Protein AF-A0A4D4LAD1-F1 (afdb_monomer)

Secondary structure (DSSP, 8-state):
--HHHHHHHHHHHHHHHHHHHHHHHHHHHS--PPEEETTEEE-PPPPPPTT--GGGS-HHHHHHHHHHHHTTS-B-HHHHHHHTT--TTSHHHHHHHHHHHHHHHHTTSEEE-TTS-EEE--

Foldseek 3Di:
DDPVVVVVVVVVVVVVVVVVVVVVVVVVVPDDDQDDDPNDRDLDAAQDDPPDDLVSGDPVLSLLLVLQAVVVDWAALLSSCVVVVFPSVDPVSSVVSLVSQVSCCVSQQWPQDPVRTIHGDD

Radius of gyration: 20.01 Å; Cα contacts (8 Å, |Δi|>4): 106; chains: 1; bounding box: 38×40×55 Å

pLDDT: mean 81.17, std 17.23, range [40.56, 97.31]

Mean predicted aligned error: 13.14 Å

Organism: Streptomyces violaceusniger (NCBI:txid68280)

Nearest PDB structures (foldseek):
  6i6m-assembly1_A  TM=8.104E-01  e=4.503E-01  Papaver somniferum
  6i6k-assembly1_A  TM=7.641E-01  e=3.958E-01  Papaver somniferum
  6i6n-assembly1_A  TM=7.500E-01  e=6.217E-01  Papaver somniferum
  5v8f-assembly1_4  TM=6.883E-01  e=2.924E+00  Saccharomyces cerevisiae S288C
  6d57-assembly1_A  TM=6.598E-01  e=3.327E+00  Campylobacter jejuni

Solvent-accessible surface area (backbone atoms only — not comparable to full-atom values): 7194 Å² total; per-residue (Å²): 134,62,70,68,58,53,52,52,54,53,52,52,48,53,55,48,54,53,50,52,49,50,54,48,49,57,53,64,68,51,67,83,72,67,43,68,60,95,86,40,74,44,74,75,76,64,68,58,53,94,91,58,63,65,84,76,38,60,70,75,54,34,54,55,48,50,51,39,52,72,60,77,46,75,40,43,64,61,59,51,29,51,77,70,70,41,60,62,87,43,61,82,66,42,51,61,52,47,52,52,55,49,52,34,30,78,25,52,51,30,42,74,47,97,85,67,22,33,29,62,59,127

Sequence (122 aa):
MDPELLKRITARRAELDEREELLANERASAAPAPGQVGGRAVMLIPHRTPDMEETLLPPDYQRTLATVRQAAGPVMARQVGDALGIDVSVRSKLEPLRGKLVRLVDRGWLRKLPDVRFTTRL

Structure (mmCIF, N/CA/C/O backbone):
data_AF-A0A4D4LAD1-F1
#
_entry.id   AF-A0A4D4LAD1-F1
#
loop_
_atom_site.group_PDB
_atom_site.id
_atom_site.t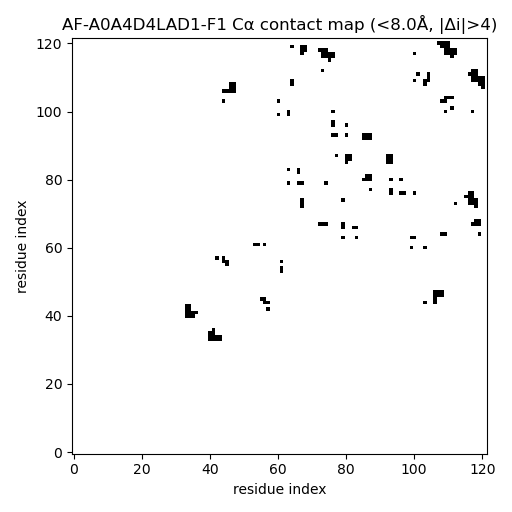ype_symbol
_atom_site.label_atom_id
_atom_site.label_alt_id
_atom_site.label_comp_id
_atom_site.label_asym_id
_atom_site.label_entity_id
_atom_site.label_seq_id
_atom_site.pdbx_PDB_ins_code
_atom_site.Cartn_x
_atom_site.Cartn_y
_atom_site.Cartn_z
_atom_site.occupancy
_atom_site.B_iso_or_equiv
_atom_site.auth_seq_id
_atom_site.auth_comp_id
_atom_site.auth_asym_id
_atom_site.auth_atom_id
_atom_site.pdbx_PDB_model_num
ATOM 1 N N . MET A 1 1 ? 14.680 -20.754 -43.343 1.00 60.44 1 MET A N 1
ATOM 2 C CA . MET A 1 1 ? 15.071 -20.396 -41.964 1.00 60.44 1 MET A CA 1
ATOM 3 C C . MET A 1 1 ? 16.427 -21.024 -41.718 1.00 60.44 1 MET A C 1
ATOM 5 O O . MET A 1 1 ? 16.509 -22.246 -41.724 1.00 60.44 1 MET A O 1
ATOM 9 N N . ASP A 1 2 ? 17.479 -20.217 -41.611 1.00 84.50 2 ASP A N 1
ATOM 10 C CA . ASP A 1 2 ? 18.854 -20.713 -41.517 1.00 84.50 2 ASP A CA 1
ATOM 11 C C . ASP A 1 2 ? 19.131 -21.358 -40.148 1.00 84.50 2 ASP A C 1
ATOM 13 O O . ASP A 1 2 ? 18.934 -20.710 -39.114 1.00 84.50 2 ASP A O 1
ATOM 17 N N . PRO A 1 3 ? 19.610 -22.616 -40.098 1.00 79.62 3 PRO A N 1
ATOM 18 C CA . PRO A 1 3 ? 19.845 -23.327 -38.838 1.00 79.62 3 PRO A CA 1
ATOM 19 C C . PRO A 1 3 ? 20.929 -22.661 -37.978 1.00 79.62 3 PRO A C 1
ATOM 21 O O . PRO A 1 3 ? 20.896 -22.744 -36.751 1.00 79.62 3 PRO A O 1
ATOM 24 N N . GLU A 1 4 ? 21.856 -21.938 -38.606 1.00 84.88 4 GLU A N 1
ATOM 25 C CA . GLU A 1 4 ? 22.920 -21.203 -37.920 1.00 84.88 4 GLU A CA 1
ATOM 26 C C . GLU A 1 4 ? 22.407 -19.932 -37.221 1.00 84.88 4 GLU A C 1
ATOM 28 O O . GLU A 1 4 ? 22.888 -19.553 -36.150 1.00 84.88 4 GLU A O 1
ATOM 33 N N . LEU A 1 5 ? 21.361 -19.306 -37.772 1.00 80.94 5 LEU A N 1
ATOM 34 C CA . LEU A 1 5 ? 20.687 -18.171 -37.143 1.00 80.94 5 LEU A CA 1
ATOM 35 C C . LEU A 1 5 ? 19.941 -18.612 -35.874 1.00 80.94 5 LEU A C 1
ATOM 37 O O . LEU A 1 5 ? 19.984 -17.914 -34.861 1.00 80.94 5 LEU A O 1
ATOM 41 N N . LEU A 1 6 ? 19.324 -19.798 -35.894 1.00 78.19 6 LEU A N 1
ATOM 42 C CA . LEU A 1 6 ? 18.624 -20.352 -34.732 1.00 78.19 6 LEU A CA 1
ATOM 43 C C . LEU A 1 6 ? 19.587 -20.688 -33.582 1.00 78.19 6 LEU A C 1
ATOM 45 O O . LEU A 1 6 ? 19.288 -20.396 -32.420 1.00 78.19 6 LEU A O 1
ATOM 49 N N . LYS A 1 7 ? 20.772 -21.228 -33.897 1.00 80.31 7 LYS A N 1
ATOM 50 C CA . LYS A 1 7 ? 21.831 -21.478 -32.905 1.00 80.31 7 LYS A CA 1
ATOM 51 C C . LYS A 1 7 ? 22.315 -20.187 -32.250 1.00 80.31 7 LYS A C 1
ATOM 53 O O . LYS A 1 7 ? 22.400 -20.124 -31.027 1.00 80.31 7 LYS A O 1
ATOM 58 N N . ARG A 1 8 ? 22.551 -19.134 -33.042 1.00 79.06 8 ARG A N 1
ATOM 59 C CA . ARG A 1 8 ? 22.985 -17.821 -32.530 1.00 79.06 8 ARG A CA 1
ATOM 60 C C . ARG A 1 8 ? 21.929 -17.154 -31.648 1.00 79.06 8 ARG A C 1
ATOM 62 O O . ARG A 1 8 ? 22.285 -16.588 -30.620 1.00 79.06 8 ARG A O 1
ATOM 69 N N . ILE A 1 9 ? 20.646 -17.250 -32.003 1.00 83.69 9 ILE A N 1
ATOM 70 C CA . ILE A 1 9 ? 19.544 -16.709 -31.185 1.00 83.69 9 ILE A CA 1
ATOM 71 C C . ILE A 1 9 ? 19.430 -17.458 -29.853 1.00 83.69 9 ILE A C 1
ATOM 73 O O . ILE A 1 9 ? 19.256 -16.832 -28.810 1.00 83.69 9 ILE A O 1
ATOM 77 N N . THR A 1 10 ? 19.556 -18.785 -29.880 1.00 83.12 10 THR A N 1
ATOM 78 C CA . THR A 1 10 ? 19.457 -19.619 -28.672 1.00 83.12 10 THR A CA 1
ATOM 79 C C . THR A 1 10 ? 20.643 -19.384 -27.737 1.00 83.12 10 THR A C 1
ATOM 81 O O . THR A 1 10 ? 20.442 -19.165 -26.547 1.00 83.12 10 THR A O 1
ATOM 84 N N . ALA A 1 11 ? 21.865 -19.323 -28.278 1.00 84.50 11 ALA A N 1
ATOM 85 C CA . ALA A 1 11 ? 23.067 -19.019 -27.502 1.00 84.50 11 ALA A CA 1
ATOM 86 C C . ALA A 1 11 ? 23.001 -17.624 -26.858 1.00 84.50 11 ALA A C 1
ATOM 88 O O . ALA A 1 11 ? 23.356 -17.457 -25.696 1.00 84.50 11 ALA A O 1
ATOM 89 N N . ARG A 1 12 ? 22.482 -16.627 -27.588 1.00 80.50 12 ARG A N 1
ATOM 90 C CA . ARG A 1 12 ? 22.338 -15.262 -27.068 1.00 80.50 12 ARG A CA 1
ATOM 91 C C . ARG A 1 12 ? 21.298 -15.154 -25.952 1.00 80.50 12 ARG A C 1
ATOM 93 O O . ARG A 1 12 ? 21.455 -14.305 -25.085 1.00 80.50 12 ARG A O 1
ATOM 100 N N . ARG A 1 13 ? 20.246 -15.982 -25.977 1.00 77.19 13 ARG A N 1
ATOM 101 C CA . ARG A 1 13 ? 19.253 -16.055 -24.892 1.00 77.19 13 ARG A CA 1
ATOM 102 C C . ARG A 1 13 ? 19.850 -16.655 -23.624 1.00 77.19 13 ARG A C 1
ATOM 104 O O . ARG A 1 13 ? 19.717 -16.033 -22.585 1.00 77.19 13 ARG A O 1
ATOM 111 N N . ALA A 1 14 ? 20.591 -17.757 -23.738 1.00 78.88 14 ALA A N 1
ATOM 112 C CA . ALA A 1 14 ? 21.276 -18.357 -22.591 1.00 78.88 14 ALA A CA 1
ATOM 113 C C . ALA A 1 14 ? 22.281 -17.385 -21.939 1.00 78.88 14 ALA A C 1
ATOM 115 O O . ALA A 1 14 ? 22.307 -17.251 -20.723 1.00 78.88 14 ALA A O 1
ATOM 116 N N . GLU A 1 15 ? 23.042 -16.631 -22.743 1.00 81.69 15 GLU A N 1
ATOM 117 C CA . GLU A 1 15 ? 23.967 -15.606 -22.227 1.00 81.69 15 GLU A CA 1
ATOM 118 C C . GLU A 1 15 ? 23.230 -14.449 -21.522 1.00 81.69 15 GLU A C 1
ATOM 120 O O . GLU A 1 15 ? 23.750 -13.858 -20.574 1.00 81.69 15 GLU A O 1
ATOM 125 N N . LEU A 1 16 ? 22.026 -14.090 -21.987 1.00 69.12 16 LEU A N 1
ATOM 126 C CA . LEU A 1 16 ? 21.196 -13.094 -21.308 1.00 69.12 16 LEU A CA 1
ATOM 127 C C . LEU A 1 16 ? 20.658 -13.632 -19.981 1.00 69.12 16 LEU A C 1
ATOM 129 O O . LEU A 1 16 ? 20.751 -12.914 -18.991 1.00 69.12 16 LEU A O 1
ATOM 133 N N . ASP A 1 17 ? 20.165 -14.870 -19.960 1.00 64.06 17 ASP A N 1
ATOM 134 C CA . ASP A 1 17 ? 19.633 -15.512 -18.754 1.00 64.06 17 ASP A CA 1
ATOM 135 C C . ASP A 1 17 ? 20.723 -15.616 -17.668 1.00 64.06 17 ASP A C 1
ATOM 137 O O . ASP A 1 17 ? 20.502 -15.218 -16.525 1.00 64.06 17 ASP A O 1
ATOM 141 N N . GLU A 1 18 ? 21.948 -16.015 -18.034 1.00 72.00 18 GLU A N 1
ATOM 142 C CA . GLU A 1 18 ? 23.096 -16.061 -17.114 1.00 72.00 18 GLU A CA 1
ATOM 143 C C . GLU A 1 18 ? 23.486 -14.669 -16.587 1.00 72.00 18 GLU A C 1
ATOM 145 O O . GLU A 1 18 ? 23.808 -14.501 -15.410 1.00 72.00 18 GLU A O 1
ATOM 150 N N . ARG A 1 19 ? 23.446 -13.630 -17.433 1.00 62.03 19 ARG A N 1
ATOM 151 C CA . ARG A 1 19 ? 23.728 -12.251 -16.994 1.00 62.03 19 ARG A CA 1
ATOM 152 C C . ARG A 1 19 ? 22.622 -11.690 -16.111 1.00 62.03 19 ARG A C 1
ATOM 154 O O . ARG A 1 19 ? 22.927 -10.927 -15.195 1.00 62.03 19 ARG A O 1
ATOM 161 N N . GLU A 1 20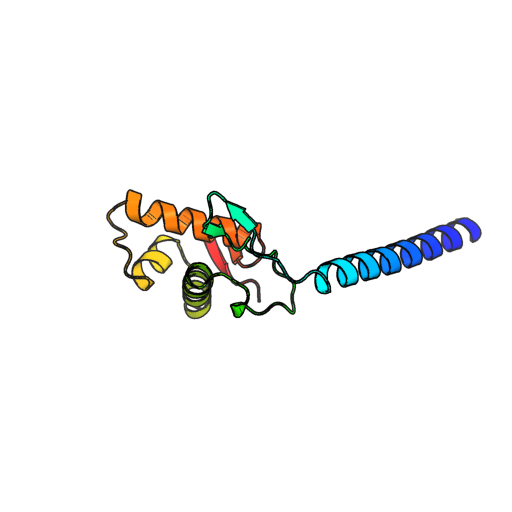 ? 21.366 -12.032 -16.370 1.00 57.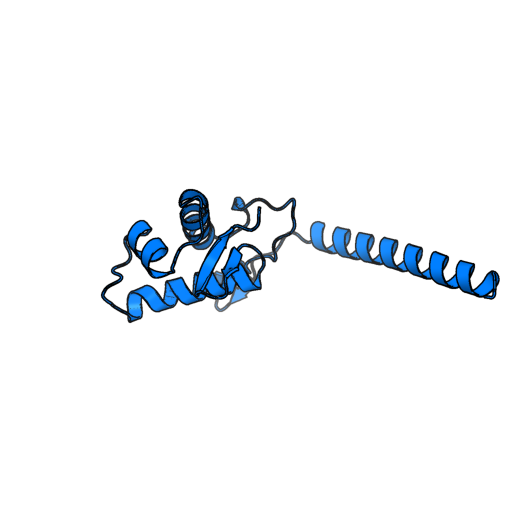22 20 GLU A N 1
ATOM 162 C CA . GLU A 1 20 ? 20.241 -11.663 -15.512 1.00 57.22 20 GLU A CA 1
ATOM 163 C C . GLU A 1 20 ? 20.347 -12.338 -14.144 1.00 57.22 20 GLU A C 1
ATOM 165 O O . GLU A 1 20 ? 20.131 -11.674 -13.129 1.00 57.22 20 GLU A O 1
ATOM 170 N N . GLU A 1 21 ? 20.777 -13.599 -14.099 1.00 56.81 21 GLU A N 1
ATOM 171 C CA . GLU A 1 21 ? 21.015 -14.334 -12.858 1.00 56.81 21 GLU A CA 1
ATOM 172 C C . GLU A 1 21 ? 22.211 -13.772 -12.074 1.00 56.81 21 GLU A C 1
ATOM 174 O O . GLU A 1 21 ? 22.113 -13.557 -10.866 1.00 56.81 21 GLU A O 1
ATOM 179 N N . LEU A 1 22 ? 23.305 -13.407 -12.753 1.00 61.31 22 LEU A N 1
ATOM 180 C CA . LEU A 1 22 ? 24.442 -12.722 -12.129 1.00 61.31 22 LEU A CA 1
ATOM 181 C C . LEU A 1 22 ? 24.048 -11.349 -11.567 1.00 61.31 22 LEU A C 1
ATOM 183 O O . LEU A 1 22 ? 24.413 -11.023 -10.438 1.00 61.31 22 LEU A O 1
ATOM 187 N N . LEU A 1 23 ? 23.254 -10.569 -12.308 1.00 61.34 23 LEU A N 1
ATOM 188 C CA . LEU A 1 23 ? 22.729 -9.283 -11.842 1.00 61.34 23 LEU A CA 1
ATOM 189 C C . LEU A 1 23 ? 21.734 -9.449 -10.685 1.00 61.34 23 LEU A C 1
ATOM 191 O O . LEU A 1 23 ? 21.689 -8.603 -9.789 1.00 61.34 23 LEU A O 1
ATOM 195 N N . ALA A 1 24 ? 20.932 -10.514 -10.687 1.00 55.78 24 ALA A N 1
ATOM 196 C CA . ALA A 1 24 ? 20.033 -10.848 -9.589 1.00 55.78 24 ALA A CA 1
ATOM 197 C C . ALA A 1 24 ? 20.819 -11.263 -8.337 1.00 55.78 24 ALA A C 1
ATOM 199 O O . ALA A 1 24 ? 20.511 -10.784 -7.248 1.00 55.78 24 ALA A O 1
ATOM 200 N N . ASN A 1 25 ? 21.877 -12.060 -8.493 1.00 50.97 25 ASN A N 1
ATOM 201 C CA . 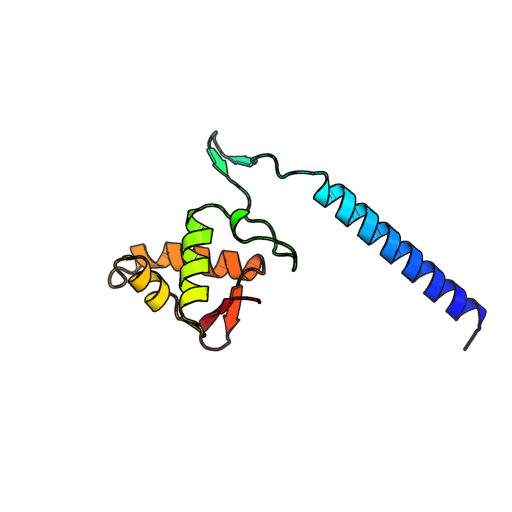ASN A 1 25 ? 22.757 -12.490 -7.410 1.00 50.97 25 ASN A CA 1
ATOM 202 C C . ASN A 1 25 ? 23.586 -11.328 -6.831 1.00 50.97 25 ASN A C 1
ATOM 204 O O . ASN A 1 25 ? 23.713 -11.202 -5.615 1.00 50.97 25 ASN A O 1
ATOM 208 N N . GLU A 1 26 ? 24.090 -10.422 -7.672 1.00 51.50 26 GLU A N 1
ATOM 209 C CA . GLU A 1 26 ? 24.803 -9.214 -7.233 1.00 51.50 26 GLU A CA 1
ATOM 210 C C . GLU A 1 26 ? 23.870 -8.260 -6.463 1.00 51.50 26 GLU A C 1
ATOM 212 O O . GLU A 1 26 ? 24.246 -7.704 -5.429 1.00 51.50 26 GLU A O 1
ATOM 217 N N . ARG A 1 27 ? 22.605 -8.146 -6.893 1.00 52.34 27 ARG A N 1
ATOM 218 C CA . ARG A 1 27 ? 21.560 -7.381 -6.187 1.00 52.34 27 ARG A CA 1
ATOM 219 C C . ARG A 1 27 ? 21.061 -8.057 -4.911 1.00 52.34 27 ARG A C 1
ATOM 221 O O . ARG A 1 27 ? 20.684 -7.348 -3.985 1.00 52.34 27 ARG A O 1
ATOM 228 N N . ALA A 1 28 ? 21.050 -9.387 -4.858 1.00 50.03 28 ALA A N 1
ATOM 229 C CA . ALA A 1 28 ? 20.692 -10.152 -3.665 1.00 50.03 28 ALA A CA 1
ATOM 230 C C . ALA A 1 28 ? 21.809 -10.118 -2.608 1.00 50.03 28 ALA A C 1
ATOM 232 O O . ALA A 1 28 ? 21.525 -10.065 -1.413 1.00 50.03 28 ALA A O 1
ATOM 233 N N . SER A 1 29 ? 23.073 -10.097 -3.045 1.00 43.62 29 SER A N 1
ATOM 234 C CA . SER A 1 29 ? 24.249 -9.974 -2.175 1.00 43.62 29 SER A CA 1
ATOM 235 C C . SER A 1 29 ? 24.410 -8.554 -1.608 1.00 43.62 29 SER A C 1
ATOM 237 O O . SER A 1 29 ? 24.871 -8.366 -0.481 1.00 43.62 29 SER A O 1
ATOM 239 N N . ALA A 1 30 ? 23.942 -7.537 -2.338 1.00 43.78 30 ALA A N 1
ATOM 240 C CA . ALA A 1 30 ? 23.803 -6.179 -1.826 1.00 43.78 30 ALA A CA 1
ATOM 241 C C . ALA A 1 30 ? 22.577 -6.059 -0.899 1.00 43.78 30 ALA A C 1
ATOM 243 O O . ALA A 1 30 ? 21.521 -5.557 -1.290 1.00 43.78 30 ALA A O 1
ATOM 244 N N . ALA A 1 31 ? 22.715 -6.479 0.361 1.00 47.34 31 ALA A N 1
ATOM 245 C CA . ALA A 1 31 ? 21.762 -6.098 1.403 1.00 47.34 31 ALA A CA 1
ATOM 246 C C . ALA A 1 31 ? 21.570 -4.564 1.378 1.00 47.34 31 ALA A C 1
ATOM 248 O O . ALA A 1 31 ? 22.562 -3.830 1.289 1.00 47.34 31 ALA A O 1
ATOM 249 N N . PRO A 1 32 ? 20.330 -4.039 1.433 1.00 47.25 32 PRO A N 1
ATOM 250 C CA . PRO A 1 32 ? 20.108 -2.609 1.313 1.00 47.25 32 PRO A CA 1
ATOM 251 C C . PRO A 1 32 ? 20.714 -1.903 2.526 1.00 47.25 32 PRO A C 1
ATOM 253 O O . PRO A 1 32 ? 20.179 -1.952 3.633 1.00 47.25 32 PRO A O 1
ATOM 256 N N . ALA A 1 33 ? 21.836 -1.218 2.313 1.00 47.59 33 ALA A N 1
ATOM 257 C CA . ALA A 1 33 ? 22.332 -0.251 3.272 1.00 47.59 33 ALA A CA 1
ATOM 258 C C . ALA A 1 33 ? 21.282 0.869 3.415 1.00 47.59 33 ALA A C 1
ATOM 260 O O . ALA A 1 33 ? 20.715 1.315 2.410 1.00 47.59 33 ALA A O 1
ATOM 261 N N . PRO A 1 34 ? 20.983 1.337 4.638 1.00 47.53 34 PRO A N 1
ATOM 262 C CA . PRO A 1 34 ? 20.049 2.436 4.832 1.00 47.53 34 PRO A CA 1
ATOM 263 C C . PRO A 1 34 ? 20.542 3.677 4.076 1.00 47.53 34 PRO A C 1
ATOM 265 O O . PRO A 1 34 ? 21.605 4.217 4.372 1.00 47.53 34 PRO A O 1
ATOM 268 N N . GLY A 1 35 ? 19.755 4.152 3.110 1.00 54.97 35 GLY A N 1
ATOM 269 C CA . GLY A 1 35 ? 20.002 5.439 2.467 1.00 54.97 35 GLY A CA 1
ATOM 270 C C . GLY A 1 35 ? 19.758 6.565 3.471 1.00 54.97 35 GLY A C 1
ATOM 271 O O . GLY A 1 35 ? 18.682 6.647 4.065 1.00 54.97 35 GLY A O 1
ATOM 272 N N . GLN A 1 36 ? 20.745 7.431 3.695 1.00 40.56 36 GLN A N 1
ATOM 273 C CA . GLN A 1 36 ? 20.579 8.621 4.531 1.00 40.56 36 GLN A CA 1
ATOM 274 C C . GLN A 1 36 ? 20.118 9.807 3.679 1.00 40.56 36 GLN A C 1
ATOM 276 O O . GLN A 1 36 ? 20.779 10.186 2.715 1.00 40.56 36 GLN A O 1
ATOM 281 N N . VAL A 1 37 ? 19.013 10.440 4.076 1.00 46.84 37 VAL A N 1
ATOM 282 C CA . VAL A 1 37 ? 18.650 11.795 3.633 1.00 46.84 37 VAL A CA 1
ATOM 283 C C . VAL A 1 37 ? 18.579 12.654 4.891 1.00 46.84 37 VAL A C 1
ATOM 285 O O . VAL A 1 37 ? 17.742 12.414 5.760 1.00 46.84 37 VAL A O 1
ATOM 288 N N . GLY A 1 38 ? 19.510 13.601 5.040 1.00 48.84 38 GLY A N 1
ATOM 289 C CA . GLY A 1 38 ? 19.571 14.493 6.206 1.00 48.84 38 GLY A CA 1
ATOM 290 C C . GLY A 1 38 ? 19.748 13.775 7.553 1.00 48.84 38 GLY A C 1
ATOM 291 O O . GLY A 1 38 ? 19.108 14.151 8.529 1.00 48.84 38 GLY A O 1
ATOM 292 N N . GLY A 1 39 ? 20.547 12.701 7.609 1.00 45.88 39 GLY A N 1
ATOM 293 C CA . GLY A 1 39 ? 20.818 11.952 8.849 1.00 45.88 39 GLY A CA 1
ATOM 294 C C . GLY A 1 39 ? 19.692 11.019 9.314 1.00 45.88 39 GLY A C 1
ATOM 295 O O . GLY A 1 39 ? 19.837 10.339 10.327 1.00 45.88 39 GLY A O 1
ATOM 296 N N . ARG A 1 40 ? 18.581 10.931 8.571 1.00 43.34 40 ARG A N 1
ATOM 297 C CA . ARG A 1 40 ? 17.486 9.993 8.842 1.00 43.34 40 ARG A CA 1
ATOM 298 C C . ARG A 1 40 ? 17.607 8.796 7.904 1.00 43.34 40 ARG A C 1
ATOM 300 O O . ARG A 1 40 ? 17.670 8.975 6.689 1.00 43.34 40 ARG A O 1
ATOM 307 N N . ALA A 1 41 ? 17.642 7.586 8.464 1.00 40.66 41 ALA A N 1
ATOM 308 C CA . ALA A 1 41 ? 17.591 6.357 7.681 1.00 40.66 41 ALA A CA 1
ATOM 309 C C . ALA A 1 41 ? 16.254 6.307 6.926 1.00 40.66 41 ALA A C 1
ATOM 311 O O . ALA A 1 41 ? 15.191 6.124 7.524 1.00 40.66 41 ALA A O 1
ATOM 312 N N . VAL A 1 42 ? 16.300 6.518 5.614 1.00 54.12 42 VAL A N 1
ATOM 313 C CA . VAL A 1 42 ? 15.171 6.291 4.721 1.00 54.12 42 VAL A CA 1
ATOM 314 C C . VAL A 1 42 ? 15.394 4.908 4.129 1.00 54.12 42 VAL A C 1
ATOM 316 O O . VAL A 1 42 ? 16.188 4.734 3.208 1.00 54.12 42 VAL A O 1
ATOM 319 N N . MET A 1 43 ? 14.708 3.898 4.665 1.00 58.38 43 MET A N 1
ATOM 320 C CA . MET A 1 43 ? 14.622 2.622 3.959 1.00 58.38 43 MET A CA 1
ATOM 321 C C . MET A 1 43 ? 13.879 2.879 2.647 1.00 58.38 43 MET A C 1
ATOM 323 O O . MET A 1 43 ? 12.692 3.228 2.645 1.00 58.38 43 MET A O 1
ATOM 327 N N . LEU A 1 44 ? 14.594 2.749 1.531 1.00 74.38 44 LEU A N 1
ATOM 328 C CA . LEU A 1 44 ? 13.984 2.689 0.214 1.00 74.38 44 LEU A CA 1
ATOM 329 C C . LEU A 1 44 ? 13.011 1.505 0.225 1.00 74.38 44 LEU A C 1
ATOM 331 O O . LEU A 1 44 ? 13.388 0.407 0.620 1.00 74.38 44 LEU A O 1
ATOM 335 N N . ILE A 1 45 ? 11.763 1.717 -0.186 1.00 82.62 45 ILE A N 1
ATOM 336 C CA . ILE A 1 45 ? 10.819 0.606 -0.329 1.00 82.62 45 ILE A CA 1
ATOM 337 C C . ILE A 1 45 ? 11.318 -0.270 -1.483 1.00 82.62 45 ILE A C 1
ATOM 339 O O . ILE A 1 45 ? 11.378 0.244 -2.607 1.00 82.62 45 ILE A O 1
ATOM 343 N N . PRO A 1 46 ? 11.682 -1.541 -1.238 1.00 85.38 46 PRO A N 1
ATOM 344 C CA . PRO A 1 46 ? 12.162 -2.424 -2.294 1.00 85.38 46 PRO A CA 1
ATOM 345 C C . PRO A 1 46 ? 11.049 -2.702 -3.309 1.00 85.38 46 PRO A C 1
ATOM 347 O O . PRO A 1 46 ? 9.862 -2.603 -2.991 1.00 85.38 46 PRO A O 1
ATOM 350 N N . HIS A 1 47 ? 11.418 -3.040 -4.545 1.00 88.75 47 HIS A N 1
ATOM 351 C CA . HIS A 1 47 ? 10.456 -3.608 -5.491 1.00 88.75 47 HIS A CA 1
ATOM 352 C C . HIS A 1 47 ? 10.132 -5.048 -5.077 1.00 88.75 47 HIS A C 1
ATOM 354 O O . HIS A 1 47 ? 11.041 -5.786 -4.709 1.00 88.75 47 HIS A O 1
ATOM 360 N N . ARG A 1 48 ? 8.856 -5.444 -5.145 1.00 88.44 48 ARG A N 1
ATOM 361 C CA . ARG A 1 48 ? 8.417 -6.804 -4.813 1.00 88.44 48 ARG A CA 1
ATOM 362 C C . ARG A 1 48 ? 8.961 -7.809 -5.832 1.00 88.44 48 ARG A C 1
ATOM 364 O O . ARG A 1 48 ? 8.673 -7.681 -7.023 1.00 88.44 48 ARG A O 1
ATOM 371 N N . THR A 1 49 ? 9.633 -8.846 -5.341 1.00 84.69 49 THR A N 1
ATOM 372 C CA . THR A 1 49 ? 9.801 -10.133 -6.035 1.00 84.69 49 THR A CA 1
ATOM 373 C C . THR A 1 49 ? 8.855 -11.178 -5.415 1.00 84.69 49 THR A C 1
ATOM 375 O O . THR A 1 49 ? 8.368 -10.953 -4.304 1.00 84.69 49 THR A O 1
ATOM 378 N N . PRO A 1 50 ? 8.518 -12.280 -6.112 1.00 77.75 50 PRO A N 1
ATOM 379 C CA . PRO A 1 50 ? 7.574 -13.283 -5.603 1.00 77.75 50 PRO A CA 1
ATOM 380 C C . PRO A 1 50 ? 7.970 -13.886 -4.249 1.00 77.75 50 PRO A C 1
ATOM 382 O O . PRO A 1 50 ? 7.106 -14.069 -3.400 1.00 77.75 50 PRO A O 1
ATOM 385 N N . ASP A 1 51 ? 9.267 -14.101 -4.026 1.00 80.75 51 ASP A N 1
ATOM 386 C CA . ASP A 1 51 ? 9.820 -14.714 -2.807 1.00 80.75 51 ASP A CA 1
ATOM 387 C C . ASP A 1 51 ? 10.051 -13.707 -1.664 1.00 80.75 51 ASP A C 1
ATOM 389 O O . ASP A 1 51 ? 10.699 -14.014 -0.664 1.00 80.75 51 ASP A O 1
ATOM 393 N N . MET A 1 52 ? 9.584 -12.464 -1.827 1.00 83.75 52 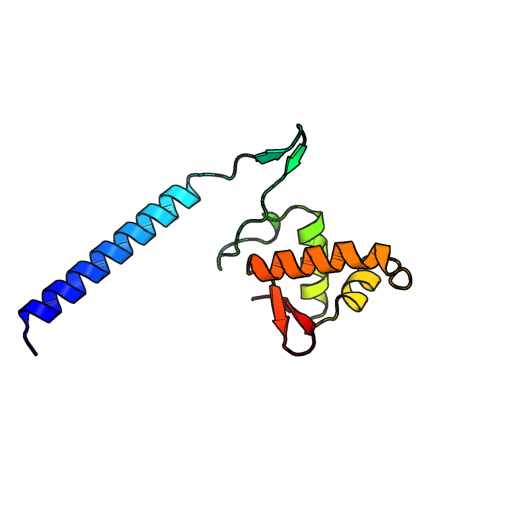MET A N 1
ATOM 394 C CA . MET A 1 52 ? 9.873 -11.379 -0.896 1.00 83.75 52 MET A CA 1
ATOM 395 C C . MET A 1 52 ? 8.812 -11.262 0.198 1.00 83.75 52 MET A C 1
ATOM 397 O O . MET A 1 52 ? 7.636 -11.010 -0.068 1.00 83.75 52 MET A O 1
ATOM 401 N N . GLU A 1 53 ? 9.269 -11.343 1.445 1.00 84.75 53 GLU A N 1
ATOM 402 C CA . GLU A 1 53 ? 8.437 -11.170 2.632 1.00 84.75 53 GLU A CA 1
ATOM 403 C C . GLU A 1 53 ? 8.053 -9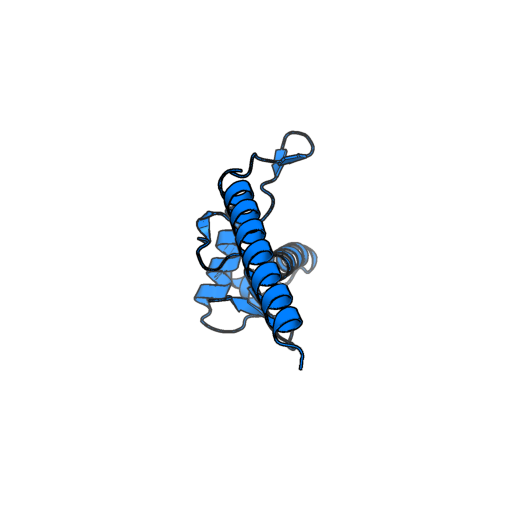.701 2.866 1.00 84.75 53 GLU A C 1
ATOM 405 O O . GLU A 1 53 ? 8.870 -8.782 2.743 1.00 84.75 53 GLU A O 1
ATOM 410 N N . GLU A 1 54 ? 6.809 -9.468 3.295 1.00 85.69 54 GLU A N 1
ATOM 411 C CA . GLU A 1 54 ? 6.298 -8.130 3.636 1.00 85.69 54 GLU A CA 1
ATOM 412 C C . GLU A 1 54 ? 7.111 -7.464 4.760 1.00 85.69 54 GLU A C 1
ATOM 414 O O . GLU A 1 54 ? 7.178 -6.237 4.833 1.00 85.69 54 GLU A O 1
ATOM 419 N N . THR A 1 55 ? 7.767 -8.255 5.617 1.00 85.31 55 THR A N 1
ATOM 420 C CA . THR A 1 55 ? 8.607 -7.799 6.741 1.00 85.31 55 THR A CA 1
ATOM 421 C C . THR A 1 55 ? 9.809 -6.955 6.304 1.00 85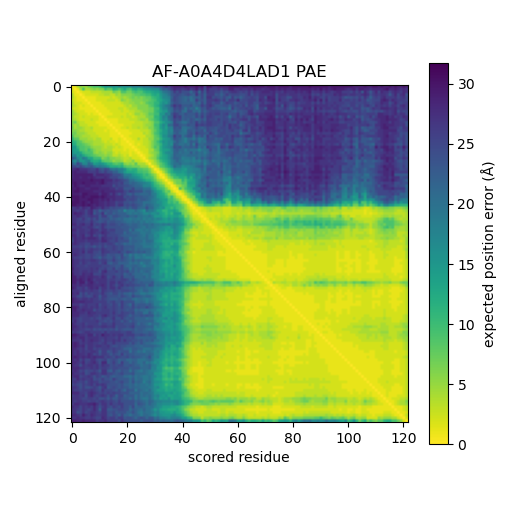.31 55 THR A C 1
ATOM 423 O O . THR A 1 55 ? 10.362 -6.211 7.115 1.00 85.31 55 THR A O 1
ATOM 426 N N . LEU A 1 56 ? 10.172 -7.002 5.019 1.00 85.00 56 LEU A N 1
ATOM 427 C CA . LEU A 1 56 ? 11.221 -6.178 4.415 1.00 85.00 56 LEU A CA 1
ATOM 428 C C . LEU A 1 56 ? 10.763 -4.741 4.115 1.00 85.00 56 LEU A C 1
ATOM 430 O O . LEU A 1 56 ? 11.578 -3.878 3.787 1.00 85.00 56 LEU A O 1
ATOM 434 N N . LEU A 1 57 ? 9.465 -4.450 4.226 1.00 87.12 57 LEU A N 1
ATOM 435 C CA . LEU A 1 57 ? 8.941 -3.090 4.146 1.00 87.12 57 LEU A CA 1
ATOM 436 C C . LEU A 1 57 ? 9.196 -2.327 5.452 1.00 87.12 57 LEU A C 1
ATOM 438 O O . LEU A 1 57 ? 9.212 -2.925 6.522 1.00 87.12 57 LEU A O 1
ATOM 442 N N . PRO A 1 58 ? 9.290 -0.987 5.433 1.00 88.62 58 PRO A N 1
ATOM 443 C CA . PRO A 1 58 ? 9.236 -0.221 6.674 1.00 88.62 58 PRO A CA 1
ATOM 444 C C . PRO A 1 58 ? 7.908 -0.469 7.429 1.00 88.62 58 PRO A C 1
ATOM 446 O O . PRO A 1 58 ? 6.869 -0.610 6.773 1.00 88.62 58 PRO A O 1
ATOM 449 N N . PRO A 1 59 ? 7.877 -0.430 8.778 1.00 88.00 59 PRO A N 1
ATOM 450 C CA . PRO A 1 59 ? 6.712 -0.847 9.579 1.00 88.00 59 PRO A CA 1
ATOM 451 C C . PRO A 1 59 ? 5.383 -0.164 9.220 1.00 88.00 59 PRO A C 1
ATOM 453 O O . PRO A 1 59 ? 4.317 -0.774 9.248 1.00 88.00 59 PRO A O 1
ATOM 456 N N . ASP A 1 60 ? 5.426 1.111 8.832 1.00 89.12 60 ASP A N 1
ATOM 457 C CA . ASP A 1 60 ? 4.240 1.844 8.374 1.00 89.12 60 ASP A CA 1
ATOM 458 C C . ASP A 1 60 ? 3.618 1.266 7.096 1.00 89.12 60 ASP A C 1
ATOM 460 O O . ASP A 1 60 ? 2.395 1.278 6.925 1.00 89.12 60 ASP A O 1
ATOM 464 N N . TYR A 1 61 ? 4.462 0.795 6.180 1.00 92.00 61 TYR A N 1
ATOM 465 C CA . TYR A 1 61 ? 4.031 0.183 4.930 1.00 92.00 61 TYR A CA 1
ATOM 466 C C . TYR A 1 61 ? 3.556 -1.246 5.158 1.00 92.00 61 TYR A C 1
ATOM 468 O O . TYR A 1 61 ? 2.548 -1.618 4.565 1.00 92.00 61 TYR A O 1
ATOM 476 N N . GLN A 1 62 ? 4.194 -1.984 6.077 1.00 93.81 62 GLN A N 1
ATOM 477 C CA . GLN A 1 62 ? 3.713 -3.294 6.529 1.00 93.81 62 GLN A CA 1
ATOM 478 C C . GLN A 1 62 ? 2.279 -3.199 7.055 1.00 93.81 62 GLN A C 1
ATOM 480 O O . GLN A 1 62 ? 1.403 -3.907 6.573 1.00 93.81 62 GLN A O 1
ATOM 485 N N . ARG A 1 63 ? 2.004 -2.262 7.978 1.00 94.38 63 ARG A N 1
ATOM 486 C CA . ARG A 1 63 ? 0.648 -2.047 8.517 1.00 94.38 63 ARG A CA 1
ATOM 487 C C . ARG A 1 63 ? -0.365 -1.738 7.420 1.00 94.38 63 ARG A C 1
ATOM 489 O O . ARG A 1 63 ? -1.431 -2.338 7.380 1.00 94.38 63 ARG A O 1
ATOM 496 N N . THR A 1 64 ? -0.010 -0.832 6.509 1.00 94.62 64 THR A N 1
ATOM 497 C CA . THR A 1 64 ? -0.885 -0.446 5.391 1.00 94.62 64 THR A CA 1
ATOM 498 C C . THR A 1 64 ? -1.194 -1.638 4.481 1.00 94.62 64 THR A C 1
ATOM 500 O O . THR A 1 64 ? -2.344 -1.841 4.097 1.00 94.62 64 THR A O 1
ATOM 503 N N . LEU A 1 65 ? -0.177 -2.432 4.138 1.00 94.19 65 LEU A N 1
ATOM 504 C CA . LEU A 1 65 ? -0.321 -3.601 3.276 1.00 94.19 65 LEU A CA 1
ATOM 505 C C . LEU A 1 65 ? -1.134 -4.700 3.973 1.00 94.19 65 LEU A C 1
ATOM 507 O O . LEU A 1 65 ? -2.081 -5.216 3.379 1.00 94.19 65 LEU A O 1
ATOM 511 N N . ALA A 1 66 ? -0.855 -4.976 5.249 1.00 94.75 66 ALA A N 1
ATOM 512 C CA . ALA A 1 66 ? -1.602 -5.933 6.057 1.00 94.75 66 ALA A CA 1
ATOM 513 C C . ALA A 1 66 ? -3.099 -5.596 6.113 1.00 94.75 66 ALA A C 1
ATOM 515 O O . ALA A 1 66 ? -3.921 -6.490 5.937 1.00 94.75 66 ALA A O 1
ATOM 516 N N . THR A 1 67 ? -3.469 -4.320 6.265 1.00 96.44 67 THR A N 1
ATOM 517 C CA . THR A 1 67 ? -4.875 -3.884 6.212 1.00 96.44 67 THR A CA 1
ATOM 518 C C . THR A 1 67 ? -5.527 -4.194 4.861 1.00 96.44 67 THR A C 1
ATOM 520 O O . THR A 1 67 ? -6.653 -4.684 4.818 1.00 96.44 67 THR A O 1
ATOM 523 N N . VAL A 1 68 ? -4.825 -3.952 3.746 1.00 95.69 68 VAL A N 1
ATOM 524 C CA . VAL A 1 68 ? -5.331 -4.290 2.401 1.00 95.69 68 VAL A CA 1
ATOM 525 C C . VAL A 1 68 ? -5.488 -5.804 2.239 1.00 95.69 68 VAL A C 1
ATOM 527 O O . VAL A 1 68 ? -6.485 -6.258 1.683 1.00 95.69 68 VAL A O 1
ATOM 530 N N . ARG A 1 69 ? -4.537 -6.592 2.754 1.00 93.19 69 ARG A N 1
ATOM 531 C CA . ARG A 1 69 ? -4.579 -8.062 2.729 1.00 93.19 69 ARG A CA 1
ATOM 532 C C . ARG A 1 69 ? -5.751 -8.613 3.542 1.00 93.19 69 ARG A C 1
ATOM 534 O O . ARG A 1 69 ? -6.481 -9.477 3.065 1.00 93.19 69 ARG A O 1
ATOM 541 N N . GLN A 1 70 ? -5.942 -8.097 4.754 1.00 93.75 70 GLN A N 1
ATOM 542 C CA . GLN A 1 70 ? -6.993 -8.523 5.684 1.00 93.75 70 GLN A CA 1
ATOM 543 C C . GLN A 1 70 ? -8.403 -8.258 5.156 1.00 93.75 70 GLN A C 1
ATOM 545 O O . GLN A 1 70 ? -9.329 -8.976 5.517 1.00 93.75 70 GLN A O 1
ATOM 550 N N . ALA A 1 71 ? -8.573 -7.274 4.274 1.00 91.31 71 ALA A N 1
ATOM 551 C CA . ALA A 1 71 ? -9.866 -6.984 3.673 1.00 91.31 71 ALA A CA 1
ATOM 552 C C . ALA A 1 71 ? -10.370 -8.064 2.694 1.00 91.31 71 ALA A C 1
ATOM 554 O O . ALA A 1 71 ? -11.511 -7.971 2.247 1.00 91.31 71 ALA A O 1
ATOM 555 N N . ALA A 1 72 ? -9.541 -9.062 2.347 1.00 80.19 72 ALA A N 1
ATOM 556 C CA . ALA A 1 72 ? -9.899 -10.211 1.505 1.00 80.19 72 ALA A CA 1
ATOM 557 C C . ALA A 1 72 ? -10.563 -9.838 0.157 1.00 80.19 72 ALA A C 1
ATOM 559 O O . ALA A 1 72 ? -11.312 -10.620 -0.427 1.00 80.19 72 ALA A O 1
ATOM 560 N N . GLY A 1 73 ? -10.281 -8.635 -0.355 1.00 89.00 73 GLY A N 1
ATOM 561 C CA . GLY A 1 73 ? -10.867 -8.096 -1.576 1.00 89.00 73 GLY A CA 1
ATOM 562 C C . GLY A 1 73 ? -10.372 -6.680 -1.889 1.00 89.00 73 GLY A C 1
ATOM 563 O O . GLY A 1 73 ? -9.597 -6.105 -1.121 1.00 89.00 73 GLY A O 1
ATOM 564 N N . PRO A 1 74 ? -10.774 -6.097 -3.034 1.00 94.81 74 PRO A N 1
ATOM 565 C CA . PRO A 1 74 ? -10.345 -4.755 -3.405 1.00 94.81 74 PRO A CA 1
ATOM 566 C C . PRO A 1 74 ? -10.913 -3.686 -2.465 1.00 94.81 74 PRO A C 1
ATOM 568 O O . PRO A 1 74 ? -12.129 -3.604 -2.282 1.00 94.81 74 PRO A O 1
ATOM 571 N N . VAL A 1 75 ? -10.048 -2.815 -1.944 1.00 97.31 75 VAL A N 1
ATOM 572 C CA . VAL A 1 75 ? -10.413 -1.757 -0.986 1.00 97.31 75 VAL A CA 1
ATOM 573 C C . VAL A 1 75 ? -10.048 -0.359 -1.456 1.00 97.31 75 VAL A C 1
ATOM 575 O O . VAL A 1 75 ? -9.037 -0.135 -2.116 1.00 97.31 75 VAL A O 1
ATOM 578 N N . MET A 1 76 ? -10.860 0.622 -1.078 1.00 97.25 76 MET A N 1
ATOM 579 C CA . MET A 1 76 ? -10.564 2.036 -1.291 1.00 97.25 76 MET A CA 1
ATOM 580 C C . MET A 1 76 ? -9.593 2.573 -0.238 1.00 97.25 76 MET A C 1
ATOM 582 O O . MET A 1 76 ? -9.613 2.158 0.919 1.00 97.25 76 MET A O 1
ATOM 586 N N . ALA A 1 77 ? -8.834 3.615 -0.594 1.00 96.25 77 ALA A N 1
ATOM 587 C CA . ALA A 1 77 ? -7.951 4.312 0.348 1.00 96.25 77 ALA A CA 1
ATOM 588 C C . ALA A 1 77 ? -8.678 4.805 1.613 1.00 96.25 77 ALA A C 1
ATOM 590 O O . ALA A 1 77 ? -8.094 4.817 2.689 1.00 96.25 77 ALA A O 1
ATOM 591 N N . ARG A 1 78 ? -9.959 5.184 1.496 1.00 96.19 78 ARG A N 1
ATOM 592 C CA . ARG A 1 78 ? -10.787 5.572 2.646 1.00 96.19 78 ARG A CA 1
ATOM 593 C C . ARG A 1 78 ? -10.996 4.406 3.618 1.00 96.19 78 ARG A C 1
ATOM 595 O O . ARG A 1 78 ? -10.861 4.615 4.809 1.00 96.19 78 ARG A O 1
ATOM 602 N N . GLN A 1 79 ? -11.277 3.202 3.121 1.00 97.12 79 GLN A N 1
ATOM 603 C CA . GLN A 1 79 ? -11.492 2.016 3.964 1.00 97.12 79 GLN A CA 1
ATOM 604 C C . GLN A 1 79 ? -10.199 1.598 4.673 1.00 97.12 79 GLN A C 1
ATOM 606 O O . GLN A 1 79 ? -10.219 1.271 5.853 1.00 97.12 79 GLN A O 1
ATOM 611 N N . VAL A 1 80 ? -9.062 1.686 3.975 1.00 96.75 80 VAL A N 1
ATOM 612 C CA . VAL A 1 80 ? -7.742 1.475 4.588 1.00 96.75 80 VAL A CA 1
ATOM 613 C C . VAL A 1 80 ? -7.470 2.530 5.664 1.00 96.75 80 VAL A C 1
ATOM 615 O O . VAL A 1 80 ? -6.972 2.200 6.732 1.00 96.75 80 VAL A O 1
ATOM 618 N N . GLY A 1 81 ? -7.811 3.796 5.404 1.00 95.88 81 GLY A N 1
ATOM 619 C CA . GLY A 1 81 ? -7.640 4.877 6.375 1.00 95.88 81 GLY A CA 1
ATOM 620 C C . GLY A 1 81 ? -8.475 4.677 7.633 1.00 95.88 81 GLY A C 1
ATOM 621 O O . GLY A 1 81 ? -7.943 4.810 8.728 1.00 95.88 81 GLY A O 1
ATOM 622 N N . ASP A 1 82 ? -9.735 4.289 7.466 1.00 97.00 82 ASP A N 1
ATOM 623 C CA . ASP A 1 82 ? -10.659 4.004 8.563 1.00 97.00 82 ASP A CA 1
ATOM 624 C C . ASP A 1 82 ? -10.138 2.866 9.459 1.00 97.00 82 ASP A C 1
ATOM 626 O O . ASP A 1 82 ? -9.991 3.035 10.667 1.00 97.00 82 ASP A O 1
ATOM 630 N N . ALA A 1 83 ? -9.709 1.753 8.854 1.00 96.31 83 ALA A N 1
ATOM 631 C CA . ALA A 1 83 ? -9.118 0.623 9.573 1.00 96.31 83 ALA A CA 1
ATOM 632 C C . ALA A 1 83 ? -7.788 0.961 10.279 1.00 96.31 83 ALA A C 1
ATOM 634 O O . ALA A 1 83 ? -7.436 0.331 11.274 1.00 96.31 83 ALA A O 1
ATOM 635 N N . LEU A 1 84 ? -7.050 1.959 9.786 1.00 94.19 84 LEU A N 1
ATOM 636 C CA . LEU A 1 84 ? -5.829 2.472 10.417 1.00 94.19 84 LEU A CA 1
ATOM 637 C C . LEU A 1 84 ? -6.104 3.571 11.462 1.00 94.19 84 LEU A C 1
ATOM 639 O O . LEU A 1 84 ? -5.152 4.147 11.991 1.00 94.19 84 LEU A O 1
ATOM 643 N N . GLY A 1 85 ? -7.372 3.898 11.744 1.00 94.69 85 GLY A N 1
ATOM 644 C CA . GLY A 1 85 ? -7.750 4.968 12.672 1.00 94.69 85 GLY A CA 1
ATOM 645 C C . GLY A 1 85 ? -7.395 6.373 12.172 1.00 94.69 85 GLY A C 1
ATOM 646 O O . GLY A 1 85 ? -7.295 7.315 12.959 1.00 94.69 85 GLY A O 1
ATOM 647 N N . ILE A 1 86 ? -7.168 6.533 10.866 1.00 95.00 86 ILE A N 1
ATOM 648 C CA . ILE A 1 86 ? -6.950 7.836 10.246 1.00 95.00 86 ILE A CA 1
ATOM 649 C C . ILE A 1 86 ? -8.308 8.508 10.116 1.00 95.00 86 ILE A C 1
ATOM 651 O O . ILE A 1 86 ? -9.235 7.958 9.533 1.00 95.00 86 ILE A O 1
ATOM 655 N N . ASP A 1 87 ? -8.411 9.738 10.604 1.00 94.94 87 ASP A N 1
ATOM 656 C CA . ASP A 1 87 ? -9.604 10.554 10.422 1.00 94.94 87 ASP A CA 1
ATOM 657 C C . ASP A 1 87 ? -9.798 10.889 8.931 1.00 94.94 87 ASP A C 1
ATOM 659 O O . ASP A 1 87 ? -9.214 11.821 8.371 1.00 94.94 87 ASP A O 1
ATOM 663 N N . VAL A 1 88 ? -10.625 10.066 8.286 1.00 94.62 88 VAL A N 1
ATOM 664 C CA . VAL A 1 88 ? -10.919 10.104 6.852 1.00 94.62 88 VAL A CA 1
ATOM 665 C C . VAL A 1 88 ? -11.821 11.267 6.443 1.00 94.62 88 VAL A C 1
ATOM 667 O O . VAL A 1 88 ? -12.048 11.463 5.244 1.00 94.62 88 VAL A O 1
ATOM 670 N N . SER A 1 89 ? -12.376 12.014 7.402 1.00 94.94 89 SER A N 1
ATOM 671 C CA . SER A 1 89 ? -13.137 13.234 7.115 1.00 94.94 89 SER A CA 1
ATOM 672 C C . SER A 1 89 ? -12.207 14.394 6.742 1.00 94.94 89 SER A C 1
ATOM 674 O O . SER A 1 89 ? -12.555 15.226 5.904 1.00 94.94 89 SER A O 1
ATOM 676 N N . VAL A 1 90 ? -10.977 14.394 7.267 1.00 95.75 90 VAL A N 1
ATOM 677 C CA . VAL A 1 90 ? -9.965 15.412 6.983 1.00 95.75 90 VAL A CA 1
ATOM 678 C C . VAL A 1 90 ? -9.096 14.971 5.810 1.00 95.75 90 VAL A C 1
ATOM 680 O O . VAL A 1 90 ? -8.216 14.116 5.931 1.00 95.75 90 VAL A O 1
ATOM 683 N N . ARG A 1 91 ? -9.299 15.607 4.651 1.00 91.69 91 ARG A N 1
ATOM 684 C CA . ARG A 1 91 ? -8.57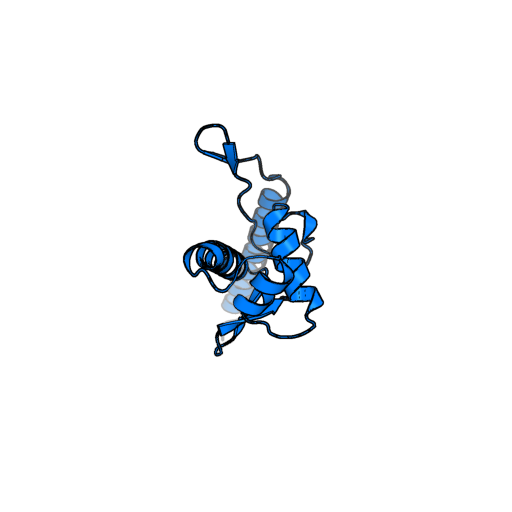0 15.295 3.410 1.00 91.69 91 ARG A CA 1
ATOM 685 C C . ARG A 1 91 ? -7.049 15.266 3.604 1.00 91.69 91 ARG A C 1
ATOM 687 O O . ARG A 1 91 ? -6.416 14.296 3.191 1.00 91.69 91 ARG A O 1
ATOM 694 N N . SER A 1 92 ? -6.494 16.258 4.298 1.00 93.62 92 SER A N 1
ATOM 695 C CA . SER A 1 92 ? -5.051 16.384 4.543 1.00 93.62 92 SER A CA 1
ATOM 696 C C . SER A 1 92 ? -4.464 15.246 5.387 1.00 93.62 92 SER A C 1
ATOM 698 O O . SER A 1 92 ? -3.277 14.959 5.273 1.00 93.62 92 SER A O 1
ATOM 700 N N . LYS A 1 93 ? -5.276 14.556 6.204 1.00 90.06 93 LYS A N 1
ATOM 701 C CA . LYS A 1 93 ? -4.840 13.360 6.948 1.00 90.06 93 LYS A CA 1
ATOM 702 C C . LYS A 1 93 ? -4.848 12.104 6.073 1.00 90.06 93 LYS A C 1
ATOM 704 O O . LYS A 1 93 ? -4.025 11.212 6.264 1.00 90.06 93 LYS A O 1
ATOM 709 N N . LEU A 1 94 ? -5.747 12.042 5.088 1.00 93.69 94 LEU A N 1
ATOM 710 C CA . LEU A 1 94 ? -5.893 10.897 4.184 1.00 93.69 94 LEU A CA 1
ATOM 711 C C . LEU A 1 94 ? -4.938 10.947 2.975 1.00 93.69 94 LEU A C 1
ATOM 713 O O . LEU A 1 94 ? -4.580 9.907 2.421 1.00 93.69 94 LEU A O 1
ATOM 717 N N . GLU A 1 95 ? -4.514 12.134 2.542 1.00 94.56 95 GLU A N 1
ATOM 718 C CA . GLU A 1 95 ? -3.592 12.318 1.409 1.00 94.56 95 GLU A CA 1
ATOM 719 C C . GLU A 1 95 ? -2.240 11.592 1.573 1.00 94.56 95 GLU A C 1
ATOM 721 O O . GLU A 1 95 ? -1.847 10.880 0.642 1.00 94.56 95 GLU A O 1
ATOM 726 N N . PRO A 1 96 ? -1.566 11.638 2.739 1.00 91.81 96 PRO A N 1
ATOM 727 C CA . PRO A 1 96 ? -0.350 10.860 2.971 1.00 91.81 96 PRO A CA 1
ATOM 728 C C . PRO A 1 96 ? -0.549 9.348 2.803 1.00 91.81 96 PRO A C 1
ATOM 730 O O . PRO A 1 96 ? 0.309 8.673 2.231 1.00 91.81 96 PRO A O 1
ATOM 733 N N . LEU A 1 97 ? -1.691 8.802 3.243 1.00 95.25 97 LEU A N 1
ATOM 734 C CA . LEU A 1 97 ? -2.013 7.383 3.057 1.00 95.25 97 LEU A CA 1
ATOM 735 C C . LEU A 1 97 ? -2.200 7.036 1.577 1.00 95.25 97 LEU A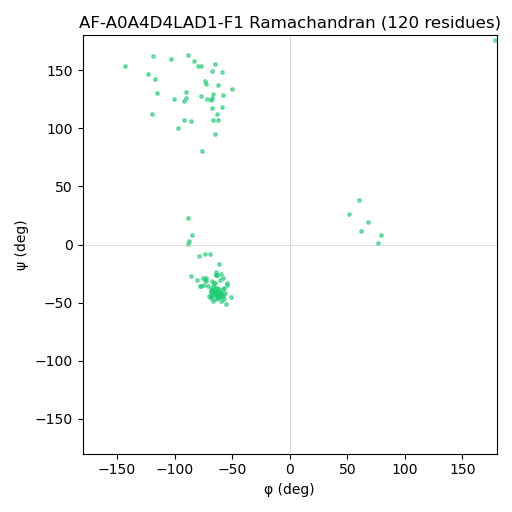 C 1
ATOM 737 O O . LEU A 1 97 ? -1.705 6.006 1.122 1.00 95.25 97 LEU A O 1
ATOM 741 N N . ARG A 1 98 ? -2.869 7.903 0.805 1.00 95.00 98 ARG A N 1
ATOM 742 C CA . ARG A 1 98 ? -3.000 7.713 -0.649 1.00 95.00 98 ARG A CA 1
ATOM 743 C C . ARG A 1 98 ? -1.633 7.640 -1.323 1.00 95.00 98 ARG A C 1
ATOM 745 O O . ARG A 1 98 ? -1.416 6.746 -2.136 1.00 95.00 98 ARG A O 1
ATOM 752 N N . GLY A 1 99 ? -0.705 8.516 -0.936 1.00 94.12 99 GLY A N 1
ATOM 753 C CA . GLY A 1 99 ? 0.681 8.464 -1.405 1.00 94.12 99 GLY A CA 1
ATOM 754 C C . GLY A 1 99 ? 1.381 7.146 -1.052 1.00 94.12 99 GLY A C 1
ATOM 755 O O . GLY A 1 99 ? 2.060 6.571 -1.901 1.00 94.12 99 GLY A O 1
ATOM 756 N N . LYS A 1 100 ? 1.173 6.619 0.166 1.00 93.94 100 LYS A N 1
ATOM 757 C CA . LYS A 1 100 ? 1.720 5.312 0.579 1.00 93.94 100 LYS A CA 1
ATOM 758 C C . LYS A 1 100 ? 1.172 4.159 -0.270 1.00 93.94 100 LYS A C 1
ATOM 760 O O . LYS A 1 100 ? 1.951 3.324 -0.720 1.00 93.94 100 LYS A O 1
ATOM 765 N N . LEU A 1 101 ? -0.138 4.135 -0.523 1.00 95.56 101 LEU A N 1
ATOM 766 C CA . LEU A 1 101 ? -0.783 3.109 -1.350 1.00 95.56 101 LEU A CA 1
ATOM 767 C C . LEU A 1 101 ? -0.279 3.143 -2.797 1.00 95.56 101 LEU A C 1
ATOM 769 O O . LEU A 1 101 ? 0.058 2.097 -3.341 1.00 95.56 101 LEU A O 1
ATOM 773 N N . VAL A 1 102 ? -0.168 4.333 -3.398 1.00 95.00 102 VAL A N 1
ATOM 774 C CA . VAL A 1 102 ? 0.402 4.495 -4.748 1.00 95.00 102 VAL A CA 1
ATOM 775 C C . VAL A 1 102 ? 1.848 4.013 -4.782 1.00 95.00 102 VAL A C 1
ATOM 777 O O . VAL A 1 102 ? 2.198 3.209 -5.636 1.00 95.00 102 VAL A O 1
ATOM 780 N N . ARG A 1 103 ? 2.663 4.383 -3.790 1.00 93.81 103 ARG A N 1
ATOM 781 C CA . ARG A 1 103 ? 4.053 3.925 -3.722 1.00 93.81 103 ARG A CA 1
ATOM 782 C C . ARG A 1 103 ? 4.169 2.401 -3.612 1.00 93.81 103 ARG A C 1
ATOM 784 O O . ARG A 1 103 ? 5.064 1.822 -4.216 1.00 93.81 103 ARG A O 1
ATOM 791 N N . LEU A 1 104 ? 3.280 1.740 -2.869 1.00 94.00 104 LEU A N 1
ATOM 792 C CA . LEU A 1 104 ? 3.232 0.274 -2.823 1.00 94.00 104 LEU A CA 1
ATOM 793 C C . LEU A 1 104 ? 2.822 -0.336 -4.169 1.00 94.00 104 LEU A C 1
ATOM 795 O O . LEU A 1 104 ? 3.322 -1.401 -4.523 1.00 94.00 104 LEU A O 1
ATOM 799 N N . VAL A 1 105 ? 1.957 0.333 -4.936 1.00 95.25 105 VAL A N 1
ATOM 800 C CA . VAL A 1 105 ? 1.607 -0.082 -6.304 1.00 95.25 105 VAL A CA 1
ATOM 801 C C . VAL A 1 105 ? 2.804 0.054 -7.242 1.00 95.25 105 VAL A C 1
ATOM 803 O O . VAL A 1 105 ? 3.154 -0.912 -7.915 1.00 95.25 105 VAL A O 1
ATOM 806 N N . ASP A 1 106 ? 3.484 1.201 -7.230 1.00 93.88 106 ASP A N 1
ATOM 807 C CA . ASP A 1 106 ? 4.654 1.466 -8.081 1.00 93.88 106 ASP A CA 1
ATOM 808 C C . ASP A 1 106 ? 5.800 0.481 -7.806 1.00 93.88 106 ASP A C 1
ATOM 810 O O . ASP A 1 106 ? 6.579 0.121 -8.689 1.00 93.88 106 ASP A O 1
ATOM 814 N N . ARG A 1 107 ? 5.897 0.013 -6.558 1.00 91.50 107 ARG A N 1
ATOM 815 C CA . ARG A 1 107 ? 6.878 -0.983 -6.119 1.00 91.50 107 ARG A CA 1
ATOM 816 C C . ARG A 1 107 ? 6.403 -2.427 -6.297 1.00 91.50 107 ARG A C 1
ATOM 818 O O . ARG A 1 107 ? 7.149 -3.343 -5.979 1.00 91.50 107 ARG A O 1
ATOM 825 N N . GLY A 1 108 ? 5.201 -2.648 -6.825 1.00 92.94 108 GLY A N 1
ATOM 826 C CA . GLY A 1 108 ? 4.683 -3.978 -7.147 1.00 92.94 108 GLY A CA 1
ATOM 827 C C . GLY A 1 108 ? 4.134 -4.773 -5.960 1.00 92.94 108 GLY A C 1
ATOM 828 O O . GLY A 1 108 ? 3.798 -5.940 -6.140 1.00 92.94 108 GLY A O 1
ATOM 829 N N . TRP A 1 109 ? 4.005 -4.160 -4.781 1.00 93.62 109 TRP A N 1
ATOM 830 C CA . TRP A 1 109 ? 3.426 -4.778 -3.582 1.00 93.62 109 TRP A CA 1
ATOM 831 C C . TRP A 1 109 ? 1.899 -4.837 -3.628 1.00 93.62 109 TRP A C 1
ATOM 833 O O . TRP A 1 109 ? 1.284 -5.801 -3.176 1.00 93.62 109 TRP A O 1
ATOM 843 N N . LEU A 1 110 ? 1.280 -3.812 -4.213 1.00 95.12 110 LEU A N 1
ATOM 844 C CA . LEU A 1 110 ? -0.160 -3.746 -4.439 1.00 95.12 110 LEU A CA 1
ATOM 845 C C . LEU A 1 110 ? -0.467 -3.647 -5.935 1.00 95.12 110 LEU A C 1
ATOM 847 O O . LEU A 1 110 ? 0.370 -3.267 -6.752 1.00 95.12 110 LEU A O 1
ATOM 851 N N . ARG A 1 111 ? -1.714 -3.940 -6.291 1.00 95.06 111 ARG A N 1
ATOM 852 C CA . ARG A 1 111 ? -2.303 -3.639 -7.595 1.00 95.06 111 ARG A CA 1
ATOM 853 C C . ARG A 1 111 ? -3.431 -2.631 -7.405 1.00 95.06 111 ARG A C 1
ATOM 855 O O . ARG A 1 111 ? -4.308 -2.840 -6.568 1.00 95.06 111 ARG A O 1
ATOM 862 N N . LYS A 1 112 ? -3.424 -1.562 -8.205 1.00 95.31 112 LYS A N 1
ATOM 863 C CA . LYS A 1 112 ? -4.556 -0.636 -8.329 1.00 95.31 112 LYS A CA 1
ATOM 864 C C . LYS A 1 112 ? -5.486 -1.116 -9.445 1.00 95.31 112 LYS A C 1
ATOM 866 O O . LYS A 1 112 ? -5.019 -1.439 -10.534 1.00 95.31 112 LYS A O 1
ATOM 871 N N . LEU A 1 113 ? -6.780 -1.173 -9.166 1.00 94.62 113 LEU A N 1
ATOM 872 C CA . LEU A 1 113 ? -7.827 -1.515 -10.124 1.00 94.62 113 LEU A CA 1
ATOM 873 C C . LEU A 1 113 ? -8.340 -0.261 -10.865 1.00 94.62 113 LEU A C 1
ATOM 875 O O . LEU A 1 113 ? -8.121 0.861 -10.390 1.00 94.62 113 LEU A O 1
ATOM 879 N N . PRO A 1 114 ? -9.043 -0.422 -12.008 1.00 89.50 114 PRO A N 1
ATOM 880 C CA . PRO A 1 114 ? -9.603 0.702 -12.770 1.00 89.50 114 PRO A CA 1
ATOM 881 C C . PRO A 1 114 ? -10.567 1.576 -11.957 1.00 89.50 114 PRO A C 1
ATOM 883 O O . PRO A 1 114 ? -10.656 2.779 -12.171 1.00 89.50 114 PRO A O 1
ATOM 886 N N . ASP A 1 115 ? -11.236 0.981 -10.973 1.00 90.56 115 ASP A N 1
ATOM 887 C CA . ASP A 1 115 ? -12.193 1.625 -10.069 1.00 90.56 115 ASP A CA 1
ATOM 888 C C . ASP A 1 115 ? -11.543 2.239 -8.816 1.00 90.56 115 ASP A C 1
ATOM 890 O O . ASP A 1 115 ? -12.192 2.401 -7.785 1.00 90.56 115 ASP A O 1
ATOM 894 N N . VAL A 1 116 ? -10.245 2.550 -8.893 1.00 89.94 116 VAL A N 1
ATOM 895 C CA . VAL A 1 116 ? -9.416 3.158 -7.838 1.00 89.94 116 VAL A CA 1
ATOM 896 C C . VAL A 1 116 ? -9.266 2.349 -6.541 1.00 89.94 116 VAL A C 1
ATOM 898 O O . VAL A 1 116 ? -8.724 2.877 -5.563 1.00 89.94 116 VAL A O 1
ATOM 901 N N . ARG A 1 117 ? -9.672 1.073 -6.525 1.00 96.75 117 ARG A N 1
ATOM 902 C CA . ARG A 1 117 ? -9.431 0.154 -5.402 1.00 96.75 117 ARG A CA 1
ATOM 903 C C . ARG A 1 117 ? -8.045 -0.486 -5.462 1.00 96.75 117 ARG A C 1
ATOM 905 O O . ARG A 1 117 ? -7.424 -0.576 -6.518 1.00 96.75 117 ARG A O 1
ATOM 912 N N . PHE A 1 118 ? -7.566 -0.941 -4.313 1.00 96.75 118 PHE A N 1
ATOM 913 C CA . PHE A 1 118 ? -6.269 -1.576 -4.120 1.00 96.75 118 PHE A CA 1
ATOM 914 C C . PHE A 1 118 ? -6.458 -3.016 -3.653 1.00 96.75 118 PHE A C 1
ATOM 916 O O . PHE A 1 118 ? -7.353 -3.304 -2.862 1.00 96.75 118 PHE A O 1
ATOM 923 N N . THR A 1 119 ? -5.607 -3.916 -4.127 1.00 95.44 119 THR A N 1
ATOM 924 C CA . THR A 1 119 ? -5.568 -5.321 -3.706 1.00 95.44 119 THR A CA 1
ATOM 925 C C . THR A 1 119 ? -4.119 -5.797 -3.658 1.00 95.44 119 THR A C 1
ATOM 927 O O . THR A 1 119 ? -3.264 -5.228 -4.344 1.00 95.44 119 THR A O 1
ATOM 930 N N . THR A 1 120 ? -3.814 -6.798 -2.836 1.00 92.06 120 THR A N 1
ATOM 931 C CA . THR A 1 120 ? -2.469 -7.378 -2.781 1.00 92.06 120 THR A CA 1
ATOM 932 C C . THR A 1 120 ? -2.142 -8.106 -4.083 1.00 92.06 120 THR A C 1
ATOM 934 O O . THR A 1 120 ? -3.018 -8.640 -4.773 1.00 92.06 120 THR A O 1
ATOM 937 N N . ARG A 1 121 ? -0.859 -8.116 -4.452 1.00 82.88 121 ARG A N 1
ATOM 938 C CA . ARG A 1 121 ? -0.354 -9.126 -5.379 1.00 82.88 121 ARG A CA 1
ATOM 939 C C . ARG A 1 121 ? 0.006 -10.339 -4.524 1.00 82.88 121 ARG A C 1
ATOM 941 O O . ARG A 1 121 ? 0.956 -10.253 -3.759 1.00 82.88 121 ARG A O 1
ATOM 948 N N . LEU A 1 122 ? -0.815 -11.387 -4.584 1.00 64.88 122 LEU A N 1
ATOM 949 C CA . LEU A 1 122 ? -0.427 -12.726 -4.133 1.00 64.88 122 LEU A CA 1
ATOM 950 C C . LEU A 1 122 ? 0.601 -13.270 -5.128 1.00 64.88 122 LEU A C 1
ATOM 952 O O . LEU A 1 122 ? 0.418 -13.003 -6.339 1.00 64.88 122 LEU A O 1
#